Protein AF-A0A1G8FF40-F1 (afdb_monomer_lite)

Organism: NCBI:txid178355

Foldseek 3Di:
DDDDDDDDDDDDDDDDDPPPDPPPPPPLQFDDPVRQQVVQLVLLLLQQLAQHQHPLVNHDDDPPCPDPDSVVSNVVNHQQWDSGFFFWDDDPFWIKTWTATSPDDPVPDDPVRSLFQGHTWIWIATRSRPDIDTDPDRDGSNPTGGD

Secondary structure (DSSP, 8-state):
-----------------------------PPPHHHHHHHHHHHHHHTT-SSSPP-GGGPPPPTT---S-HHHHHHHHTT-B-SS--EEEE-SSEEEEEEEBTT--GGG--TTGGGS--SEEEEEEETTSS-EEE-SSPP-GGGSEE-

Radius of gyration: 27.95 Å; chains: 1; bounding box: 56×104×35 Å

Sequence (147 aa):
MKINLKFFTFKILILTLFLGLTSGFKTSDQLSKEQAIKLAEKFIVDNGYTSLPGDKSKLSYELFDSENNVDNILKGRHNSLNPKAFCISEDTDRWNVGFLSSSVDKTKLNSSQRKSNLKGRAVIVMKSGNEIRIAHKEPLFSYFEKL

pLDDT: mean 87.24, std 17.78, range [43.38, 98.81]

Structure (mmCIF, N/CA/C/O backbone):
data_AF-A0A1G8FF40-F1
#
_entry.id   AF-A0A1G8FF40-F1
#
loop_
_atom_site.group_PDB
_atom_site.id
_atom_site.type_symbol
_atom_site.label_atom_id
_atom_site.label_alt_id
_atom_site.label_comp_id
_atom_site.label_asym_id
_atom_site.label_entity_id
_atom_site.label_seq_id
_atom_site.pdbx_PDB_ins_code
_atom_site.Cartn_x
_atom_site.Cartn_y
_atom_site.Cartn_z
_atom_site.occupancy
_atom_site.B_iso_or_equiv
_atom_site.auth_seq_id
_atom_site.auth_comp_id
_atom_site.auth_asym_id
_atom_site.auth_atom_id
_atom_site.pdbx_PDB_model_num
ATOM 1 N N . MET A 1 1 ? -43.154 -85.125 -3.844 1.00 45.25 1 MET A N 1
ATOM 2 C CA . MET A 1 1 ? -41.764 -84.739 -3.517 1.00 45.25 1 MET A CA 1
ATOM 3 C C . MET A 1 1 ? -41.811 -83.392 -2.804 1.00 45.25 1 MET A C 1
ATOM 5 O O . MET A 1 1 ? -42.296 -82.437 -3.391 1.00 45.25 1 MET A O 1
ATOM 9 N N . LYS A 1 2 ? -41.471 -83.349 -1.508 1.00 44.50 2 LYS A N 1
ATOM 10 C CA . LYS A 1 2 ? -41.536 -82.146 -0.655 1.00 44.50 2 LYS A CA 1
ATOM 11 C C . LYS A 1 2 ? -40.208 -81.393 -0.739 1.00 44.50 2 LYS A C 1
ATOM 13 O O . LYS A 1 2 ? -39.183 -82.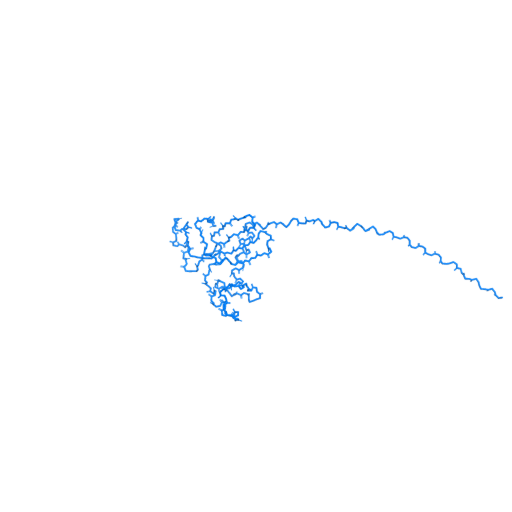001 -0.453 1.00 44.50 2 LYS A O 1
ATOM 18 N N . ILE A 1 3 ? -40.233 -80.091 -1.022 1.00 49.41 3 ILE A N 1
ATOM 19 C CA . ILE A 1 3 ? -39.124 -79.183 -0.697 1.00 49.41 3 ILE A CA 1
ATOM 20 C C . ILE A 1 3 ? -39.720 -77.958 0.002 1.00 49.41 3 ILE A C 1
ATOM 22 O O . ILE A 1 3 ? -40.418 -77.149 -0.599 1.00 49.41 3 ILE A O 1
ATOM 26 N N . ASN A 1 4 ? -39.473 -77.895 1.311 1.00 44.81 4 ASN A N 1
ATOM 27 C CA . ASN A 1 4 ? -39.660 -76.728 2.163 1.00 44.81 4 ASN A CA 1
ATOM 28 C C . ASN A 1 4 ? -38.496 -75.766 1.911 1.00 44.81 4 ASN A C 1
ATOM 30 O O . ASN A 1 4 ? -37.349 -76.190 2.058 1.00 44.81 4 ASN A O 1
ATOM 34 N N . LEU A 1 5 ? -38.760 -74.484 1.654 1.00 49.66 5 LEU A N 1
ATOM 35 C CA . LEU A 1 5 ? -37.740 -73.453 1.830 1.00 49.66 5 LEU A CA 1
ATOM 36 C C . LEU A 1 5 ? -38.270 -72.330 2.720 1.00 49.66 5 LEU A C 1
ATOM 38 O O . LEU A 1 5 ? -39.350 -71.782 2.516 1.00 49.66 5 LEU A O 1
ATOM 42 N N . LYS A 1 6 ? -37.509 -72.118 3.790 1.00 43.38 6 LYS A N 1
ATOM 43 C CA . LYS A 1 6 ? -37.836 -71.372 4.997 1.00 43.38 6 LYS A CA 1
ATOM 44 C C . LYS A 1 6 ? -37.725 -69.860 4.778 1.00 43.38 6 LYS A C 1
ATOM 46 O O . LYS A 1 6 ? -36.882 -69.395 4.022 1.00 43.38 6 LYS A O 1
ATOM 51 N N . PHE A 1 7 ? -38.565 -69.147 5.526 1.00 50.97 7 PHE A N 1
ATOM 52 C CA . PHE A 1 7 ? -38.489 -67.752 5.962 1.00 50.97 7 PHE A CA 1
ATOM 53 C C . PHE A 1 7 ? -37.152 -67.029 5.743 1.00 50.97 7 PHE A C 1
ATOM 55 O O . PHE A 1 7 ? -36.138 -67.408 6.323 1.00 50.97 7 PHE A O 1
ATOM 62 N N . PHE A 1 8 ? -37.211 -65.887 5.056 1.00 46.91 8 PHE A N 1
ATOM 63 C CA . PHE A 1 8 ? -36.246 -64.804 5.241 1.00 46.91 8 PHE A CA 1
ATOM 64 C C . PHE A 1 8 ? -36.983 -63.460 5.261 1.00 46.91 8 PHE A C 1
ATOM 66 O O . PHE A 1 8 ? -37.124 -62.767 4.259 1.00 46.91 8 PHE A O 1
ATOM 73 N N . THR A 1 9 ? -37.516 -63.106 6.428 1.00 52.91 9 THR A N 1
ATOM 74 C CA . THR A 1 9 ? -37.953 -61.742 6.735 1.00 52.91 9 THR A CA 1
ATOM 75 C C . THR A 1 9 ? -36.813 -61.035 7.452 1.00 52.91 9 THR A C 1
ATOM 77 O O . THR A 1 9 ? -36.578 -61.305 8.628 1.00 52.91 9 THR A O 1
ATOM 80 N N . PHE A 1 10 ? -36.122 -60.121 6.772 1.00 50.09 10 PHE A N 1
ATOM 81 C CA . PHE A 1 10 ? -35.178 -59.209 7.416 1.00 50.09 10 PHE A CA 1
ATOM 82 C C . PHE A 1 10 ? -35.644 -57.770 7.173 1.00 50.09 10 PHE A C 1
ATOM 84 O O . PHE A 1 10 ? -35.392 -57.172 6.130 1.00 50.09 10 PHE A O 1
ATOM 91 N N . LYS A 1 11 ? -36.413 -57.238 8.131 1.00 53.16 11 LYS A N 1
ATOM 92 C CA . LYS A 1 11 ? -36.755 -55.815 8.214 1.00 53.16 11 LYS A CA 1
ATOM 93 C C . LYS A 1 11 ? -35.554 -55.089 8.819 1.00 53.16 11 LYS A C 1
ATOM 95 O O . LYS A 1 11 ? -35.327 -55.212 10.018 1.00 53.16 11 LYS A O 1
ATOM 100 N N . ILE A 1 12 ? -34.806 -54.332 8.018 1.00 56.66 12 ILE A N 1
ATOM 101 C CA . ILE A 1 12 ? -33.824 -53.373 8.542 1.00 56.66 12 ILE A CA 1
ATOM 102 C C . ILE A 1 12 ? -34.515 -52.018 8.642 1.00 56.66 12 ILE A C 1
ATOM 104 O O . ILE A 1 12 ? -34.704 -51.312 7.657 1.00 56.66 12 ILE A O 1
ATOM 108 N N . LEU A 1 13 ? -34.927 -51.703 9.866 1.00 54.59 13 LEU A N 1
ATOM 109 C CA . LEU A 1 13 ? -35.312 -50.378 10.320 1.00 54.59 13 LEU A CA 1
ATOM 110 C C . LEU A 1 13 ? -34.068 -49.752 10.963 1.00 54.59 13 LEU A C 1
ATOM 112 O O . LEU A 1 13 ? -33.738 -50.125 12.085 1.00 54.59 13 LEU A O 1
ATOM 116 N N . ILE A 1 14 ? -33.390 -48.817 10.289 1.00 54.31 14 ILE A N 1
ATOM 117 C CA . ILE A 1 14 ? -32.505 -47.852 10.962 1.00 54.31 14 ILE A CA 1
ATOM 118 C C . ILE A 1 14 ? -32.765 -46.448 10.410 1.00 54.31 14 ILE A C 1
ATOM 120 O O . ILE A 1 14 ? -32.480 -46.114 9.265 1.00 54.31 14 ILE A O 1
ATOM 124 N N . LEU A 1 15 ? -33.343 -45.672 11.319 1.00 55.03 15 LEU A N 1
ATOM 125 C CA . LEU A 1 15 ? -33.483 -44.231 11.429 1.00 55.03 15 LEU A CA 1
ATOM 126 C C . LEU A 1 15 ? -32.162 -43.490 11.142 1.00 55.03 15 LEU A C 1
ATOM 128 O O . LEU A 1 15 ? -31.208 -43.633 11.904 1.00 55.03 15 LEU A O 1
ATOM 132 N N . THR A 1 16 ? -32.122 -42.630 10.122 1.00 56.38 16 THR A N 1
ATOM 133 C CA . THR A 1 16 ? -31.127 -41.549 10.044 1.00 56.38 16 THR A CA 1
ATOM 134 C C . THR A 1 16 ? -31.824 -40.200 9.960 1.00 56.38 16 THR A C 1
ATOM 136 O O . THR A 1 16 ? -32.390 -39.774 8.958 1.00 56.38 16 THR A O 1
ATOM 139 N N . LEU A 1 17 ? -31.790 -39.565 11.122 1.00 48.81 17 LEU A N 1
ATOM 140 C CA . LEU A 1 17 ? -32.143 -38.201 11.439 1.00 48.81 17 LEU A CA 1
ATOM 141 C C . LEU A 1 17 ? -31.414 -37.244 10.475 1.00 48.81 17 LEU A C 1
ATOM 143 O O . LEU A 1 17 ? -30.221 -36.989 10.631 1.00 48.81 17 LEU A O 1
ATOM 147 N N . PHE A 1 18 ? -32.116 -36.705 9.476 1.00 52.88 18 PHE A N 1
ATOM 148 C CA . PHE A 1 18 ? -31.636 -35.567 8.686 1.00 52.88 18 PHE A CA 1
ATOM 149 C C . PHE A 1 18 ? -31.737 -34.292 9.543 1.00 52.88 18 PHE A C 1
ATOM 151 O O . PHE A 1 18 ? -32.553 -33.406 9.304 1.00 52.88 18 PHE A O 1
ATOM 158 N N . LEU A 1 19 ? -30.889 -34.192 10.570 1.00 53.66 19 LEU A N 1
ATOM 159 C CA . LEU A 1 19 ? -30.483 -32.904 11.127 1.00 53.66 19 LEU A CA 1
ATOM 160 C C . LEU A 1 19 ? -29.493 -32.293 10.135 1.00 53.66 19 LEU A C 1
ATOM 162 O O . LEU A 1 19 ? -28.277 -32.320 10.318 1.00 53.66 19 LEU A O 1
ATOM 166 N N . GLY A 1 20 ? -30.045 -31.799 9.026 1.00 51.81 20 GLY A N 1
ATOM 167 C CA . GLY A 1 20 ? -29.343 -30.919 8.112 1.00 51.81 20 GLY A CA 1
ATOM 168 C C . GLY A 1 20 ? -29.000 -29.646 8.864 1.00 51.81 20 GLY A C 1
ATOM 169 O O . GLY A 1 20 ? -29.839 -28.763 9.008 1.00 51.81 20 GLY A O 1
ATOM 170 N N . LEU A 1 21 ? -27.778 -29.632 9.390 1.00 56.84 21 LEU A N 1
ATOM 171 C CA . LEU A 1 21 ? -26.993 -28.489 9.824 1.00 56.84 21 LEU A CA 1
ATOM 172 C C . LEU A 1 21 ? -27.498 -27.203 9.159 1.00 56.84 21 LEU A C 1
ATOM 174 O O . LEU A 1 21 ? -27.183 -26.927 8.002 1.00 56.84 21 LEU A O 1
ATOM 178 N N . THR A 1 22 ? -28.269 -26.398 9.890 1.00 56.69 22 THR A N 1
ATOM 179 C CA . THR A 1 22 ? -28.382 -24.982 9.560 1.00 56.69 22 THR A CA 1
ATOM 180 C C . THR A 1 22 ? -26.990 -24.423 9.784 1.00 56.69 22 THR A C 1
ATOM 182 O O . THR A 1 22 ? -26.601 -24.148 10.920 1.00 56.69 22 THR A O 1
ATOM 185 N N . SER A 1 23 ? -26.206 -24.373 8.708 1.00 49.69 23 SER A N 1
ATOM 186 C CA . SER A 1 23 ? -24.946 -23.657 8.629 1.00 49.69 23 SER A CA 1
ATOM 187 C C . SER A 1 23 ? -25.178 -22.297 9.262 1.00 49.69 23 SER A C 1
ATOM 189 O O . SER A 1 23 ? -25.846 -21.447 8.674 1.00 49.69 23 SER A O 1
ATOM 191 N N . GLY A 1 24 ? -24.704 -22.125 10.497 1.00 51.31 24 GLY A N 1
ATOM 192 C CA . GLY A 1 24 ? -24.701 -20.827 11.138 1.00 51.31 24 GLY A CA 1
ATOM 193 C C . GLY A 1 24 ? -24.043 -19.882 10.153 1.00 51.31 24 GLY A C 1
ATOM 194 O O . GLY A 1 24 ? -22.933 -20.160 9.689 1.00 51.31 24 GLY A O 1
ATOM 195 N N . PHE A 1 25 ? -24.761 -18.832 9.761 1.00 52.88 25 PHE A N 1
ATOM 196 C CA . PHE A 1 25 ? -24.181 -17.731 9.020 1.00 52.88 25 PHE A CA 1
ATOM 197 C C . PHE A 1 25 ? -22.980 -17.268 9.841 1.00 52.88 25 PHE A C 1
ATOM 199 O O . PHE A 1 25 ? -23.145 -16.594 10.855 1.00 52.88 25 PHE A O 1
ATOM 206 N N . LYS A 1 26 ? -21.772 -17.694 9.454 1.00 52.91 26 LYS A N 1
ATOM 207 C CA . LYS A 1 26 ? -20.551 -17.053 9.916 1.00 52.91 26 LYS A CA 1
ATOM 208 C C . LYS A 1 26 ? -20.690 -15.628 9.417 1.00 52.91 26 LYS A C 1
ATOM 210 O O . LYS A 1 26 ? -20.512 -15.373 8.228 1.00 52.91 26 LYS A O 1
ATOM 215 N N . THR A 1 27 ? -21.078 -14.719 10.304 1.00 55.41 27 THR A N 1
ATOM 216 C CA . THR A 1 27 ? -20.747 -13.312 10.141 1.00 55.41 27 THR A CA 1
ATOM 217 C C . THR A 1 27 ? -19.267 -13.302 9.809 1.00 55.41 27 THR A C 1
ATOM 219 O O . THR A 1 27 ? -18.462 -13.775 10.604 1.00 55.41 27 THR A O 1
ATOM 222 N N . SER A 1 28 ? -18.940 -12.933 8.572 1.00 63.47 28 SER A N 1
ATOM 223 C CA . SER A 1 28 ? -17.561 -12.784 8.129 1.00 63.47 28 SER A CA 1
ATOM 224 C C . SER A 1 28 ? -16.874 -11.894 9.151 1.00 63.47 28 SER A C 1
ATOM 226 O O . SER A 1 28 ? -17.199 -10.708 9.207 1.00 63.47 28 SER A O 1
ATOM 228 N N . ASP A 1 29 ? -15.987 -12.457 9.973 1.00 84.06 29 ASP A N 1
ATOM 229 C CA . ASP A 1 29 ? -15.194 -11.666 10.904 1.00 84.06 29 ASP A CA 1
ATOM 230 C C . ASP A 1 29 ? -14.470 -10.614 10.068 1.00 84.06 29 ASP A C 1
ATOM 232 O O . ASP A 1 29 ? -13.700 -10.937 9.159 1.00 84.06 29 ASP A O 1
ATOM 236 N N . GLN A 1 30 ? -14.828 -9.351 10.288 1.00 93.38 30 GLN A N 1
ATOM 237 C CA . GLN A 1 30 ? -14.225 -8.253 9.557 1.00 93.38 30 GLN A CA 1
ATOM 238 C C . GLN A 1 30 ? -12.736 -8.202 9.897 1.00 93.38 30 GLN A C 1
ATOM 240 O O . GLN A 1 30 ? -12.342 -8.370 11.051 1.00 93.38 30 GLN A O 1
ATOM 245 N N . LEU A 1 31 ? -11.910 -7.950 8.887 1.00 96.19 31 LEU A N 1
ATOM 246 C CA . LEU A 1 31 ? -10.480 -7.773 9.048 1.00 96.19 31 LEU A CA 1
ATOM 247 C C . LEU A 1 31 ? -10.200 -6.648 10.040 1.00 96.19 31 LEU A C 1
ATOM 249 O O . LEU A 1 31 ? -10.662 -5.515 9.858 1.00 96.19 31 LEU A O 1
ATOM 253 N N . SER A 1 32 ? -9.371 -6.953 11.035 1.00 96.88 32 SER A N 1
ATOM 254 C CA . SER A 1 32 ? -8.790 -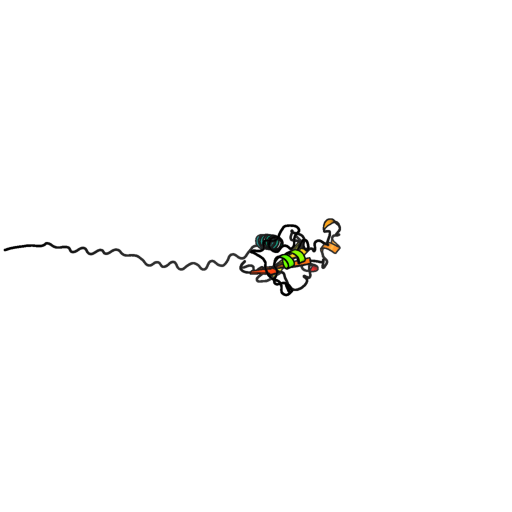5.941 11.907 1.00 96.88 32 SER A CA 1
ATOM 255 C C . SER A 1 32 ? -7.886 -5.001 11.108 1.00 96.88 32 SER A C 1
ATOM 257 O O . SER A 1 32 ? -7.379 -5.337 10.029 1.00 96.88 32 SER A O 1
ATOM 259 N N . LYS A 1 33 ? -7.619 -3.831 11.683 1.00 97.81 33 LYS A N 1
ATOM 260 C CA . LYS A 1 33 ? -6.656 -2.856 11.168 1.00 97.81 33 LYS A CA 1
ATOM 261 C C . LYS A 1 33 ? -5.295 -3.496 10.858 1.00 97.81 33 LYS A C 1
ATOM 263 O O . LYS A 1 33 ? -4.738 -3.302 9.781 1.00 97.81 33 LYS A O 1
ATOM 268 N N . GLU A 1 34 ? -4.763 -4.301 11.773 1.00 98.25 34 GLU A N 1
ATOM 269 C CA . GLU A 1 34 ? -3.457 -4.959 11.640 1.00 98.25 34 GLU A CA 1
ATOM 270 C C . GLU A 1 34 ? -3.465 -6.013 10.531 1.00 98.25 34 GLU A C 1
ATOM 272 O O . GLU A 1 34 ? -2.482 -6.150 9.797 1.00 98.25 34 GLU A O 1
ATOM 277 N N . GLN A 1 35 ? -4.566 -6.759 10.395 1.00 98.12 35 GLN A N 1
ATOM 278 C CA . GLN A 1 35 ? -4.735 -7.720 9.307 1.00 98.12 35 GLN A CA 1
ATOM 279 C C . GLN A 1 35 ? -4.778 -7.002 7.955 1.00 98.12 35 GLN A C 1
ATOM 281 O O . GLN A 1 35 ? -4.091 -7.425 7.026 1.00 98.12 35 GLN A O 1
ATOM 286 N N . ALA A 1 36 ? -5.500 -5.883 7.861 1.00 98.38 36 ALA A N 1
ATOM 287 C CA . ALA A 1 36 ? -5.562 -5.070 6.652 1.00 98.38 36 ALA A CA 1
ATOM 288 C C . ALA A 1 36 ? -4.194 -4.480 6.272 1.00 98.38 36 ALA A C 1
ATOM 290 O O . ALA A 1 36 ? -3.802 -4.557 5.108 1.00 98.38 36 ALA A O 1
ATOM 291 N N . ILE A 1 37 ? -3.426 -3.971 7.245 1.00 98.81 37 ILE A N 1
ATOM 292 C CA . ILE A 1 37 ? -2.056 -3.481 7.017 1.00 98.81 37 ILE A CA 1
ATOM 293 C C . ILE A 1 37 ? -1.173 -4.603 6.465 1.00 98.81 37 ILE A C 1
ATOM 295 O O . ILE A 1 37 ? -0.524 -4.418 5.439 1.00 98.81 37 ILE A O 1
ATOM 299 N N . LYS A 1 38 ? -1.175 -5.784 7.095 1.00 98.56 38 LYS A N 1
ATOM 300 C CA . LYS A 1 38 ? -0.363 -6.925 6.639 1.00 98.56 38 LYS A CA 1
ATOM 301 C C . LYS A 1 38 ? -0.755 -7.396 5.238 1.00 98.56 38 LYS A C 1
ATOM 303 O O . LYS A 1 38 ? 0.125 -7.697 4.433 1.00 98.56 38 LYS A O 1
ATOM 308 N N . LEU A 1 39 ? -2.053 -7.447 4.939 1.00 98.31 39 LEU A N 1
ATOM 309 C CA . LEU A 1 39 ? -2.549 -7.801 3.608 1.00 98.31 39 LEU A CA 1
ATOM 310 C C . LEU A 1 39 ? -2.125 -6.771 2.560 1.00 98.31 39 LEU A C 1
ATOM 312 O O . LEU A 1 39 ? -1.664 -7.158 1.490 1.00 98.31 39 LEU A O 1
ATOM 316 N N . ALA A 1 40 ? -2.204 -5.480 2.878 1.00 98.69 40 ALA A N 1
ATOM 317 C CA . ALA A 1 40 ? -1.761 -4.414 1.990 1.00 98.69 40 ALA A CA 1
ATOM 318 C C . ALA A 1 40 ? -0.241 -4.435 1.753 1.00 98.69 40 ALA A C 1
ATOM 320 O O . ALA A 1 40 ? 0.199 -4.300 0.614 1.00 98.69 40 ALA A O 1
ATOM 321 N N . GLU A 1 41 ? 0.566 -4.650 2.798 1.00 98.81 41 GLU A N 1
ATOM 322 C CA . GLU A 1 41 ? 2.024 -4.799 2.671 1.00 98.81 41 GLU A CA 1
ATOM 323 C C . GLU A 1 41 ? 2.385 -5.990 1.780 1.00 98.81 41 GLU A C 1
ATOM 325 O O . GLU A 1 41 ? 3.229 -5.879 0.892 1.00 98.81 41 GLU A O 1
ATOM 330 N N . LYS A 1 42 ? 1.705 -7.126 1.968 1.00 98.44 42 LYS A N 1
ATOM 331 C CA . LYS A 1 42 ? 1.883 -8.286 1.097 1.00 98.44 42 LYS A CA 1
ATOM 332 C C . LYS A 1 42 ? 1.468 -7.977 -0.340 1.00 98.44 42 LYS A C 1
ATOM 334 O O . LYS A 1 42 ? 2.197 -8.324 -1.263 1.00 98.44 42 LYS A O 1
ATOM 339 N N . PHE A 1 43 ? 0.332 -7.310 -0.530 1.00 98.44 43 PHE A N 1
ATOM 340 C CA . PHE A 1 43 ? -0.176 -6.945 -1.848 1.00 98.44 43 PHE A CA 1
ATOM 341 C C . PHE A 1 43 ? 0.827 -6.103 -2.633 1.00 98.44 43 PHE A C 1
ATOM 343 O O . PHE A 1 43 ? 1.075 -6.415 -3.794 1.00 98.44 43 PHE A O 1
ATOM 350 N N . ILE A 1 44 ? 1.443 -5.080 -2.027 1.00 98.44 44 ILE A N 1
ATOM 351 C CA . ILE A 1 44 ? 2.398 -4.231 -2.756 1.00 98.44 44 ILE A CA 1
ATOM 352 C C . ILE A 1 44 ? 3.687 -4.969 -3.142 1.00 98.44 44 ILE A C 1
ATOM 354 O O . ILE A 1 44 ? 4.260 -4.676 -4.192 1.00 98.44 44 ILE A O 1
ATOM 358 N N . VAL A 1 45 ? 4.128 -5.934 -2.326 1.00 98.31 45 VAL A N 1
ATOM 359 C CA . VAL A 1 45 ? 5.270 -6.804 -2.642 1.00 98.31 45 VAL A CA 1
ATOM 360 C C . VAL A 1 45 ? 4.897 -7.741 -3.784 1.00 98.31 45 VAL A C 1
ATOM 362 O O . VAL A 1 45 ? 5.563 -7.734 -4.815 1.00 98.31 45 VAL A O 1
ATOM 365 N N . ASP A 1 46 ? 3.792 -8.475 -3.638 1.00 98.06 46 ASP A N 1
ATOM 366 C CA . ASP A 1 46 ? 3.312 -9.433 -4.637 1.00 98.06 46 ASP A CA 1
ATOM 367 C C . ASP A 1 46 ? 3.016 -8.738 -5.985 1.00 98.06 46 ASP A C 1
ATOM 369 O O . ASP 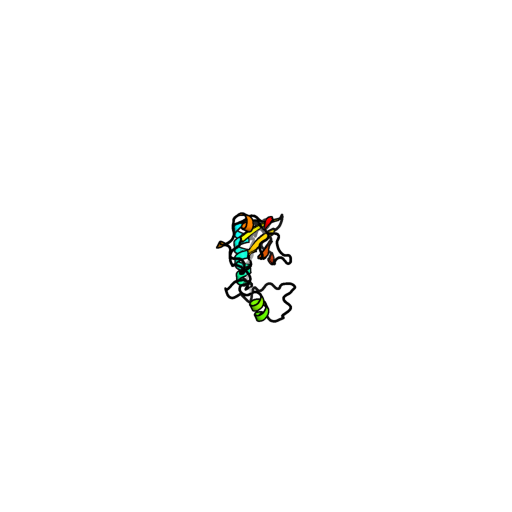A 1 46 ? 3.220 -9.331 -7.037 1.00 98.06 46 ASP A O 1
ATOM 373 N N . ASN A 1 47 ? 2.617 -7.462 -5.987 1.00 97.81 47 ASN A N 1
ATOM 374 C CA . ASN A 1 47 ? 2.354 -6.680 -7.204 1.00 97.81 47 ASN A CA 1
ATOM 375 C C . ASN A 1 47 ? 3.576 -5.933 -7.766 1.00 97.81 47 ASN A C 1
ATOM 377 O O . ASN A 1 47 ? 3.435 -5.166 -8.721 1.00 97.81 47 ASN A O 1
ATOM 381 N N . GLY A 1 48 ? 4.765 -6.146 -7.193 1.00 97.44 48 GLY A N 1
ATOM 382 C CA . GLY A 1 48 ? 6.029 -5.649 -7.736 1.00 97.44 48 GLY A CA 1
ATOM 383 C C . GLY A 1 48 ? 6.301 -4.161 -7.518 1.00 97.44 48 GLY A C 1
ATOM 384 O O . GLY A 1 48 ? 7.157 -3.610 -8.198 1.00 97.44 48 GLY A O 1
ATOM 385 N N . TYR A 1 49 ? 5.621 -3.488 -6.583 1.00 98.06 49 TYR A N 1
ATOM 386 C CA . TYR A 1 49 ? 5.880 -2.062 -6.324 1.00 98.06 49 TYR A CA 1
ATOM 387 C C . TYR A 1 49 ? 7.164 -1.803 -5.529 1.00 98.06 49 TYR A C 1
ATOM 389 O O . TYR A 1 49 ? 7.622 -0.665 -5.434 1.00 98.06 49 TYR A O 1
ATOM 397 N N . THR A 1 50 ? 7.725 -2.839 -4.912 1.00 98.06 50 THR A N 1
ATOM 398 C CA . THR A 1 50 ? 8.908 -2.735 -4.046 1.00 98.06 50 THR A CA 1
ATOM 399 C C . THR A 1 50 ? 10.178 -3.130 -4.803 1.00 98.06 50 THR A C 1
ATOM 401 O O . THR A 1 50 ? 10.127 -3.421 -5.996 1.00 98.06 50 THR A O 1
ATOM 404 N N . SER A 1 51 ? 11.329 -3.134 -4.128 1.00 97.12 51 SER A N 1
ATOM 405 C CA . SER A 1 51 ? 12.577 -3.684 -4.676 1.00 97.12 51 SER A CA 1
ATOM 406 C C . SER A 1 51 ? 12.617 -5.219 -4.700 1.00 97.12 51 SER A C 1
ATOM 408 O O . SER A 1 51 ? 13.547 -5.800 -5.255 1.00 97.12 51 SER A O 1
ATOM 410 N N . LEU A 1 52 ? 11.641 -5.886 -4.076 1.00 96.38 52 LEU A N 1
ATOM 411 C CA . LEU A 1 52 ? 11.488 -7.337 -4.141 1.00 96.38 52 LEU A CA 1
ATOM 412 C C . LEU A 1 52 ? 10.792 -7.741 -5.451 1.00 96.38 52 LEU A C 1
ATOM 414 O O . LEU A 1 52 ? 9.943 -6.991 -5.942 1.00 96.38 52 LEU A O 1
ATOM 418 N N . PRO A 1 53 ? 11.105 -8.926 -6.007 1.00 94.88 53 PRO A N 1
ATOM 419 C CA . PRO A 1 53 ? 10.446 -9.411 -7.213 1.00 94.88 53 PRO A CA 1
ATOM 420 C C . PRO A 1 53 ? 8.945 -9.620 -6.972 1.00 94.88 53 PRO A C 1
ATOM 422 O O . PRO A 1 53 ? 8.550 -10.230 -5.978 1.00 94.88 53 PRO A O 1
ATOM 425 N N . GLY A 1 54 ? 8.121 -9.130 -7.901 1.00 95.94 54 GLY A N 1
ATOM 426 C CA . GLY A 1 54 ? 6.675 -9.347 -7.882 1.00 95.94 54 GLY A CA 1
ATOM 427 C C . GLY A 1 54 ? 6.286 -10.782 -8.249 1.00 95.94 54 GLY A C 1
ATOM 428 O O . GLY A 1 54 ? 6.984 -11.472 -8.995 1.00 95.94 54 GLY A O 1
ATOM 429 N N . ASP A 1 55 ? 5.135 -11.217 -7.750 1.00 96.81 55 ASP A N 1
ATOM 430 C CA . ASP A 1 55 ? 4.526 -12.505 -8.054 1.00 96.81 55 ASP A CA 1
ATOM 431 C C . ASP A 1 55 ? 3.587 -12.365 -9.259 1.00 96.81 55 ASP A C 1
ATOM 433 O O . ASP A 1 55 ? 2.449 -11.905 -9.146 1.00 96.81 55 ASP A O 1
ATOM 437 N N . LYS A 1 56 ? 4.061 -12.813 -10.427 1.00 95.19 56 LYS A N 1
ATOM 438 C CA . LYS A 1 56 ? 3.307 -12.772 -11.691 1.00 95.19 56 LYS A CA 1
ATOM 439 C C . LYS A 1 56 ? 1.930 -13.440 -11.591 1.00 95.19 56 LYS A C 1
ATOM 441 O O . LYS A 1 56 ? 1.017 -13.031 -12.300 1.00 95.19 56 LYS A O 1
ATOM 446 N N . SER A 1 57 ? 1.767 -14.447 -10.727 1.00 95.38 57 SER A N 1
ATOM 447 C CA . SER A 1 57 ? 0.499 -15.177 -10.570 1.00 95.38 57 SER A CA 1
ATOM 448 C C . SER A 1 57 ? -0.556 -14.414 -9.764 1.00 95.38 57 SER A C 1
ATOM 450 O O . SER A 1 57 ? -1.732 -14.766 -9.809 1.00 95.38 57 SER A O 1
ATOM 452 N N . LYS A 1 58 ? -0.147 -13.365 -9.039 1.00 93.94 58 LYS A N 1
ATOM 453 C CA . LYS A 1 58 ? -1.013 -12.543 -8.182 1.00 93.94 58 LYS A CA 1
ATOM 454 C C . LYS A 1 58 ? -1.136 -11.099 -8.659 1.00 93.94 58 LYS A C 1
ATOM 456 O O . LYS A 1 58 ? -1.607 -10.244 -7.907 1.00 93.94 58 LYS A O 1
ATOM 461 N N . LEU A 1 59 ? -0.696 -10.821 -9.885 1.00 93.88 59 LEU A N 1
ATOM 462 C CA . LEU A 1 59 ? -0.719 -9.479 -10.438 1.00 93.88 59 LEU A CA 1
ATOM 463 C C . LEU A 1 59 ? -2.163 -8.969 -10.544 1.00 93.88 59 LEU A C 1
ATOM 465 O O . LEU A 1 59 ? -3.003 -9.543 -11.234 1.00 93.88 59 LEU A O 1
ATOM 469 N N . SER A 1 60 ? -2.432 -7.862 -9.865 1.00 94.69 60 SER A N 1
ATOM 470 C CA . SER A 1 60 ? -3.633 -7.057 -10.022 1.00 94.69 60 SER A CA 1
ATOM 471 C C . SER A 1 60 ? -3.368 -5.996 -11.087 1.00 94.69 60 SER A C 1
ATOM 473 O O . SER A 1 60 ? -2.421 -5.212 -10.962 1.00 94.69 60 SER A O 1
ATOM 475 N N . TYR A 1 61 ? -4.184 -5.994 -12.140 1.00 92.50 61 TYR A N 1
ATOM 476 C CA . TYR A 1 61 ? -4.074 -5.037 -13.238 1.00 92.50 61 TYR A CA 1
ATOM 477 C C . TYR A 1 61 ? -4.693 -3.684 -12.858 1.00 92.50 61 TYR A C 1
ATOM 479 O O . TYR A 1 61 ? -5.791 -3.618 -12.302 1.00 92.50 61 TYR A O 1
ATOM 487 N N . GLU A 1 62 ? -3.985 -2.602 -13.168 1.00 89.06 62 GLU A N 1
ATOM 488 C CA . GLU A 1 62 ? -4.444 -1.219 -13.062 1.00 89.06 62 GLU A CA 1
ATOM 489 C C . GLU A 1 62 ? -5.016 -0.720 -14.394 1.00 89.06 62 GLU A C 1
ATOM 491 O O . GLU A 1 62 ? -4.664 -1.205 -15.464 1.00 89.06 62 GLU A O 1
ATOM 496 N N . LEU A 1 63 ? -5.848 0.327 -14.345 1.00 85.50 63 LEU A N 1
ATOM 497 C CA . LEU A 1 63 ? -6.447 0.942 -15.539 1.00 85.50 63 LEU A CA 1
ATOM 498 C C . LEU A 1 63 ? -5.410 1.394 -16.589 1.00 85.50 63 LEU A C 1
ATOM 500 O O . LEU A 1 63 ? -5.720 1.439 -17.775 1.00 85.50 63 LEU A O 1
ATOM 504 N N . PHE A 1 64 ? -4.201 1.747 -16.148 1.00 80.31 64 PHE A N 1
ATOM 505 C CA . PHE A 1 64 ? -3.116 2.229 -17.006 1.00 80.31 64 PHE A CA 1
ATOM 506 C C . PHE A 1 64 ? -2.049 1.174 -17.298 1.00 80.31 64 PHE A C 1
ATOM 508 O O . PHE A 1 64 ? -1.015 1.512 -17.874 1.00 80.31 64 PHE A O 1
ATOM 515 N N . ASP A 1 65 ? -2.294 -0.090 -16.952 1.00 84.56 65 ASP A N 1
ATOM 516 C CA . ASP A 1 65 ? -1.492 -1.197 -17.460 1.00 84.56 65 ASP A CA 1
ATOM 517 C C . ASP A 1 65 ? -1.852 -1.406 -18.936 1.00 84.56 65 ASP A C 1
ATOM 519 O O . ASP A 1 65 ? -2.643 -2.268 -19.309 1.00 84.56 65 ASP A O 1
ATOM 523 N N . SER A 1 66 ? -1.311 -0.545 -19.794 1.00 70.00 66 SER A N 1
ATOM 524 C CA . SER A 1 66 ? -1.538 -0.568 -21.241 1.00 70.00 66 SER A CA 1
ATOM 525 C C . SER A 1 66 ? -0.813 -1.720 -21.938 1.00 70.00 66 SER A C 1
ATOM 527 O O . SER A 1 66 ? -1.019 -1.962 -23.128 1.00 70.00 66 SER A O 1
ATOM 529 N N . GLU A 1 67 ? 0.053 -2.426 -21.213 1.00 71.19 67 GLU A N 1
ATOM 530 C CA . GLU A 1 67 ? 0.921 -3.451 -21.758 1.00 71.19 67 GLU A CA 1
ATOM 531 C C . GLU A 1 67 ? 0.361 -4.848 -21.479 1.00 71.19 67 GLU A C 1
ATOM 533 O O . GLU A 1 67 ? 0.280 -5.280 -20.335 1.00 71.19 67 GLU A O 1
ATOM 538 N N . ASN A 1 68 ? 0.083 -5.622 -22.533 1.00 76.19 68 ASN A N 1
ATOM 539 C CA . ASN A 1 68 ? -0.282 -7.045 -22.419 1.00 76.19 68 ASN A CA 1
ATOM 540 C C . ASN A 1 68 ? 0.885 -7.933 -21.923 1.00 76.19 68 ASN A C 1
ATOM 542 O O . ASN A 1 68 ? 0.793 -9.160 -21.956 1.00 76.19 68 ASN A O 1
ATOM 546 N N . ASN A 1 69 ? 2.006 -7.332 -21.511 1.00 89.94 69 ASN A N 1
ATOM 547 C CA . ASN A 1 69 ? 3.188 -8.020 -21.023 1.00 89.94 69 ASN A CA 1
ATOM 548 C C . ASN A 1 69 ? 3.381 -7.750 -19.525 1.00 89.94 69 ASN A C 1
ATOM 550 O O . ASN A 1 69 ? 3.780 -6.659 -19.114 1.00 89.94 69 ASN A O 1
ATOM 554 N N . VAL A 1 70 ? 3.159 -8.796 -18.727 1.00 93.19 70 VAL A N 1
ATOM 555 C CA . VAL A 1 70 ? 3.355 -8.811 -17.269 1.00 93.19 70 VAL A CA 1
ATOM 556 C C . VAL A 1 70 ? 4.734 -8.288 -16.857 1.00 93.19 70 VAL A C 1
ATOM 558 O O . VAL A 1 70 ? 4.839 -7.572 -15.863 1.00 93.19 70 VAL A O 1
ATOM 561 N N . ASP A 1 71 ? 5.789 -8.596 -17.613 1.00 93.44 71 ASP A N 1
ATOM 562 C CA . ASP A 1 71 ? 7.148 -8.165 -17.272 1.00 93.44 71 ASP A CA 1
ATOM 563 C C . ASP A 1 71 ? 7.316 -6.652 -17.381 1.00 93.44 71 ASP A C 1
ATOM 565 O O . ASP A 1 71 ? 8.007 -6.045 -16.561 1.00 93.44 71 ASP A O 1
ATOM 569 N N . ASN A 1 72 ? 6.645 -6.023 -18.344 1.00 93.31 72 ASN A N 1
ATOM 570 C CA . ASN A 1 72 ? 6.704 -4.578 -18.502 1.00 93.31 72 ASN A CA 1
ATOM 571 C C . ASN A 1 72 ? 5.874 -3.857 -17.435 1.00 93.31 72 ASN A C 1
ATOM 573 O O . ASN A 1 72 ? 6.340 -2.856 -16.889 1.00 93.31 72 ASN A O 1
ATOM 577 N N . ILE A 1 73 ? 4.717 -4.411 -17.049 1.00 94.81 73 ILE A N 1
ATOM 578 C CA . ILE A 1 73 ? 3.938 -3.912 -15.903 1.00 94.81 73 ILE A CA 1
ATOM 579 C C . ILE A 1 73 ? 4.793 -3.952 -14.631 1.00 94.81 73 ILE A C 1
ATOM 581 O O . ILE A 1 73 ? 4.951 -2.941 -13.945 1.00 94.81 73 ILE A O 1
ATOM 585 N N . LEU A 1 74 ? 5.399 -5.106 -14.330 1.00 95.00 74 LEU A N 1
ATOM 586 C CA . LEU A 1 74 ? 6.253 -5.263 -13.152 1.00 95.00 74 LEU A CA 1
ATOM 587 C C . LEU A 1 74 ? 7.465 -4.327 -13.197 1.00 95.00 74 LEU A C 1
ATOM 589 O O . LEU A 1 74 ? 7.809 -3.724 -12.183 1.00 95.00 74 LEU A O 1
ATOM 593 N N . LYS A 1 75 ? 8.079 -4.144 -14.370 1.00 94.12 75 LYS A N 1
ATOM 594 C CA . LYS A 1 75 ? 9.175 -3.189 -14.563 1.00 94.12 75 LYS A CA 1
ATOM 595 C C . LYS A 1 75 ? 8.741 -1.747 -14.292 1.00 94.12 75 LYS A C 1
ATOM 597 O O . LYS A 1 75 ? 9.495 -1.012 -13.661 1.00 94.12 75 LYS A O 1
ATOM 602 N N . GLY A 1 76 ? 7.547 -1.349 -14.733 1.00 93.00 76 GLY A N 1
ATOM 603 C CA . GLY A 1 76 ? 6.993 -0.015 -14.480 1.00 93.00 76 GLY A CA 1
ATOM 604 C C . GLY A 1 76 ? 6.677 0.239 -13.003 1.00 93.00 76 GLY A C 1
ATOM 605 O O . GLY A 1 76 ? 6.794 1.367 -12.528 1.00 93.00 76 GLY A O 1
ATOM 606 N N . ARG A 1 77 ? 6.322 -0.812 -12.257 1.00 95.12 77 ARG A N 1
ATOM 607 C CA . ARG A 1 77 ? 6.027 -0.736 -10.817 1.00 95.12 77 ARG A CA 1
ATOM 608 C C . ARG A 1 77 ? 7.271 -0.845 -9.937 1.00 95.12 77 ARG A C 1
ATOM 610 O O . ARG A 1 77 ? 7.244 -0.343 -8.811 1.00 95.12 77 ARG A O 1
ATOM 617 N N . HIS A 1 78 ? 8.338 -1.468 -10.429 1.00 97.12 78 HIS A N 1
ATOM 618 C CA . HIS A 1 78 ? 9.505 -1.837 -9.636 1.00 97.12 78 HIS A CA 1
ATOM 619 C C . HIS A 1 78 ? 10.078 -0.670 -8.824 1.00 97.12 78 HIS A C 1
ATOM 621 O O . HIS A 1 78 ? 10.425 0.384 -9.360 1.00 97.12 78 HIS A O 1
ATOM 627 N N . ASN A 1 79 ? 10.219 -0.895 -7.514 1.00 98.00 79 ASN A N 1
ATOM 628 C CA . ASN A 1 79 ? 10.765 0.061 -6.554 1.00 98.00 79 ASN A CA 1
ATOM 629 C C . ASN A 1 79 ? 10.108 1.458 -6.616 1.00 98.00 79 ASN A C 1
ATOM 631 O O . ASN A 1 79 ? 10.781 2.474 -6.448 1.00 98.00 79 ASN A O 1
ATOM 635 N N . SER A 1 80 ? 8.800 1.529 -6.863 1.00 97.94 80 SER A N 1
ATOM 636 C CA . SER A 1 80 ? 8.028 2.779 -6.847 1.00 97.94 80 SER A CA 1
ATOM 637 C C . SER A 1 80 ? 7.441 3.105 -5.471 1.00 97.94 80 SER A C 1
ATOM 639 O O . SER A 1 80 ? 7.208 4.276 -5.172 1.00 97.94 80 SER A O 1
ATOM 641 N N . LEU A 1 81 ? 7.246 2.108 -4.599 1.00 98.44 81 LEU A N 1
ATOM 642 C CA . LEU A 1 81 ? 6.691 2.271 -3.252 1.00 98.44 81 LEU A CA 1
ATOM 643 C C . LEU A 1 81 ? 7.585 1.641 -2.181 1.00 98.44 81 LEU A C 1
ATOM 645 O O . LEU A 1 81 ? 8.234 0.615 -2.383 1.00 98.44 81 LEU A O 1
ATOM 649 N N . ASN A 1 82 ? 7.558 2.235 -0.989 1.00 98.25 82 ASN A N 1
ATOM 650 C CA . ASN A 1 82 ? 8.145 1.630 0.200 1.00 98.25 82 ASN A CA 1
ATOM 651 C C . ASN A 1 82 ? 7.351 0.379 0.624 1.00 98.25 82 ASN A C 1
ATOM 653 O O . ASN A 1 82 ? 6.123 0.429 0.625 1.00 98.25 82 ASN A O 1
ATOM 657 N N . PRO A 1 83 ? 8.014 -0.695 1.096 1.00 97.81 83 PRO A N 1
ATOM 658 C CA . PRO A 1 83 ? 7.358 -1.961 1.446 1.00 97.81 83 PRO A CA 1
ATOM 659 C C . PRO A 1 83 ? 6.498 -1.899 2.716 1.00 97.81 83 PRO A C 1
ATOM 661 O O . PRO A 1 83 ? 5.730 -2.817 2.989 1.00 97.81 83 PRO A O 1
ATOM 664 N N . LYS A 1 84 ? 6.651 -0.845 3.524 1.00 98.25 84 LYS A N 1
ATOM 665 C CA . LYS A 1 84 ? 5.957 -0.683 4.804 1.00 98.25 84 LYS A CA 1
ATOM 666 C C . LYS A 1 84 ? 4.920 0.418 4.748 1.00 98.25 84 LYS A C 1
ATOM 668 O O . LYS A 1 84 ? 5.224 1.536 4.297 1.00 98.25 84 LYS A O 1
ATOM 673 N N . ALA A 1 85 ? 3.735 0.092 5.262 1.00 98.56 85 ALA A N 1
ATOM 674 C CA . ALA A 1 85 ? 2.636 1.032 5.382 1.00 98.56 85 ALA A CA 1
ATOM 675 C C . ALA A 1 85 ? 3.089 2.265 6.179 1.00 98.56 85 ALA A C 1
ATOM 677 O O . ALA A 1 85 ? 3.923 2.193 7.081 1.00 98.56 85 ALA A O 1
ATOM 678 N N . PHE A 1 86 ? 2.599 3.431 5.780 1.00 98.38 86 PHE A N 1
ATOM 679 C CA . PHE A 1 86 ? 2.932 4.712 6.399 1.00 98.38 86 PHE A CA 1
ATOM 680 C C . PHE A 1 86 ? 1.755 5.304 7.168 1.00 98.38 86 PHE A C 1
ATOM 682 O O . PHE A 1 86 ? 1.941 5.981 8.175 1.00 98.38 86 PHE A O 1
ATOM 689 N N . CYS A 1 87 ? 0.547 5.096 6.662 1.00 98.44 87 CYS A N 1
ATOM 690 C CA . CYS A 1 87 ? -0.658 5.648 7.251 1.00 98.44 87 CYS A CA 1
ATOM 691 C C . CYS A 1 87 ? -1.868 4.805 6.863 1.00 98.44 87 CYS A C 1
ATOM 693 O O . CYS A 1 87 ? -1.779 3.970 5.961 1.00 98.44 87 CYS A O 1
ATOM 695 N N . ILE A 1 88 ? -2.988 5.023 7.535 1.00 98.69 88 ILE A N 1
ATOM 696 C CA . ILE A 1 88 ? -4.227 4.292 7.295 1.00 98.69 88 ILE A CA 1
ATOM 697 C C . ILE A 1 88 ? -5.438 5.196 7.523 1.00 98.69 88 ILE A C 1
ATOM 699 O O . ILE A 1 88 ? -5.400 6.097 8.358 1.00 98.69 88 ILE A O 1
ATOM 703 N N . SER A 1 89 ? -6.511 4.970 6.776 1.00 98.44 89 SER A N 1
ATOM 704 C CA . SER A 1 89 ? -7.834 5.489 7.109 1.00 98.44 89 SER A CA 1
ATOM 705 C C . SER A 1 89 ? -8.865 4.369 7.076 1.00 98.44 89 SER A C 1
ATOM 707 O O . SER A 1 89 ? -8.682 3.348 6.405 1.00 98.44 89 SER A O 1
ATOM 709 N N . GLU A 1 90 ? -9.943 4.568 7.820 1.00 98.06 90 GLU A N 1
ATOM 710 C CA . GLU A 1 90 ? -11.051 3.634 7.930 1.00 98.06 90 GLU A CA 1
ATOM 711 C C . GLU A 1 90 ? -12.305 4.254 7.322 1.00 98.06 90 GLU A C 1
ATOM 713 O O . GLU A 1 90 ? -12.667 5.379 7.660 1.00 98.06 90 GLU A O 1
ATOM 718 N N . ASP A 1 91 ? -12.965 3.496 6.453 1.00 96.62 91 ASP A N 1
ATOM 719 C CA . ASP A 1 91 ? -14.323 3.764 5.992 1.00 96.62 91 ASP A CA 1
ATOM 720 C C . ASP A 1 91 ? -15.265 2.665 6.537 1.00 96.62 91 ASP A C 1
ATOM 722 O O . ASP A 1 91 ? -14.844 1.695 7.183 1.00 96.62 91 ASP A O 1
ATOM 726 N N . THR A 1 92 ? -16.568 2.790 6.271 1.00 96.00 92 THR A N 1
ATOM 727 C CA . THR A 1 92 ? -17.592 1.849 6.759 1.00 96.00 92 THR A CA 1
ATOM 728 C C . THR A 1 92 ? -17.276 0.392 6.404 1.00 96.00 92 THR A C 1
ATOM 730 O O . THR A 1 92 ? -17.398 -0.486 7.256 1.00 96.00 92 THR A O 1
ATOM 733 N N . ASP A 1 93 ? -16.819 0.133 5.181 1.00 97.06 93 ASP A N 1
ATOM 734 C CA . ASP A 1 93 ? -16.657 -1.203 4.599 1.00 97.06 93 ASP A CA 1
ATOM 735 C C . ASP A 1 93 ? -15.213 -1.549 4.208 1.00 97.06 93 ASP A C 1
ATOM 737 O O . ASP A 1 93 ? -14.946 -2.670 3.766 1.00 97.06 93 ASP A O 1
ATOM 741 N N . ARG A 1 94 ? -14.261 -0.627 4.388 1.00 97.88 94 ARG A N 1
ATOM 742 C CA . ARG A 1 94 ? -12.885 -0.795 3.904 1.00 97.88 94 ARG A CA 1
ATOM 743 C C . ARG A 1 94 ? -11.845 -0.057 4.737 1.00 97.88 94 ARG A C 1
ATOM 745 O O . ARG A 1 94 ? -12.135 0.901 5.450 1.00 97.88 94 ARG A O 1
ATOM 752 N N . TRP A 1 95 ? -10.608 -0.489 4.558 1.00 98.50 95 TRP A N 1
ATOM 753 C CA . TRP A 1 95 ? -9.393 0.172 5.003 1.00 98.50 95 TRP A CA 1
ATOM 754 C C . TRP A 1 95 ? -8.671 0.771 3.796 1.00 98.50 95 TRP A C 1
ATOM 756 O O . TRP A 1 95 ? -8.546 0.114 2.762 1.00 98.50 95 TRP A O 1
ATOM 766 N N . ASN A 1 96 ? -8.147 1.987 3.933 1.00 98.56 96 ASN A N 1
ATOM 767 C CA . ASN A 1 96 ? -7.251 2.589 2.948 1.00 98.56 96 ASN A CA 1
ATOM 768 C C . ASN A 1 96 ? -5.846 2.660 3.552 1.00 98.56 96 ASN A C 1
ATOM 770 O O . ASN A 1 96 ? -5.592 3.462 4.447 1.00 98.56 96 ASN A O 1
ATOM 774 N N . VAL A 1 97 ? -4.923 1.830 3.076 1.00 98.81 97 VAL A N 1
ATOM 775 C CA . VAL A 1 97 ? -3.559 1.720 3.612 1.00 98.81 97 VAL A CA 1
ATOM 776 C C . VAL A 1 97 ? -2.590 2.475 2.710 1.00 98.81 97 VAL A C 1
ATOM 778 O O . VAL A 1 97 ? -2.394 2.114 1.554 1.00 98.81 97 VAL A O 1
ATOM 781 N N . GLY A 1 98 ? -1.993 3.546 3.222 1.00 98.62 98 GLY A N 1
ATOM 782 C CA . GLY A 1 98 ? -1.105 4.431 2.476 1.00 98.62 98 GLY A CA 1
ATOM 783 C C . GLY A 1 98 ? 0.358 3.999 2.506 1.00 98.62 98 GLY A C 1
ATOM 784 O O . GLY A 1 98 ? 0.920 3.744 3.572 1.00 98.62 98 GLY A O 1
ATOM 785 N N . PHE A 1 99 ? 1.002 4.018 1.343 1.00 98.69 99 PHE A N 1
ATOM 786 C CA . PHE A 1 99 ? 2.421 3.742 1.137 1.00 98.69 99 PHE A CA 1
ATOM 787 C C . PHE A 1 99 ? 3.096 4.949 0.502 1.00 98.69 99 PHE A C 1
ATOM 789 O O . PHE A 1 99 ? 2.587 5.520 -0.462 1.00 98.69 99 PHE A O 1
ATOM 796 N N . LEU A 1 100 ? 4.259 5.337 1.024 1.00 98.38 100 LEU A N 1
ATOM 797 C CA . LEU A 1 100 ? 5.036 6.423 0.430 1.00 98.38 100 LEU A CA 1
ATOM 798 C C . LEU A 1 100 ? 5.774 5.949 -0.817 1.00 98.38 100 LEU A C 1
ATOM 800 O O . LEU A 1 100 ? 6.305 4.835 -0.829 1.00 98.38 100 LEU A O 1
ATOM 804 N N . SER A 1 101 ? 5.897 6.845 -1.795 1.00 98.38 101 SER A N 1
ATOM 805 C CA . SER A 1 101 ? 6.817 6.689 -2.924 1.00 98.38 101 SER A CA 1
ATOM 806 C C . SER A 1 101 ? 8.233 6.388 -2.427 1.00 98.38 101 SER A C 1
ATOM 808 O O . SER A 1 101 ? 8.672 6.965 -1.428 1.00 98.38 101 SER A O 1
ATOM 810 N N . SER A 1 102 ? 8.966 5.526 -3.129 1.00 97.94 102 SER A N 1
ATOM 811 C CA . SER A 1 102 ? 10.386 5.251 -2.851 1.00 97.94 102 SER A CA 1
ATOM 812 C C . SER A 1 102 ? 11.263 6.507 -2.936 1.00 97.94 102 SER A C 1
ATOM 814 O O . SER A 1 102 ? 12.308 6.583 -2.296 1.00 97.94 102 SER A O 1
ATOM 816 N N . SER A 1 103 ? 10.803 7.539 -3.651 1.00 97.94 103 SER A N 1
ATOM 817 C CA . SER A 1 103 ? 11.457 8.848 -3.724 1.00 97.94 103 SER A CA 1
ATOM 818 C C . SER A 1 103 ? 11.340 9.685 -2.439 1.00 97.94 103 SER A C 1
ATOM 820 O O . SER A 1 103 ? 11.910 10.772 -2.372 1.00 97.94 103 SER A O 1
ATOM 822 N N . VAL A 1 104 ? 10.541 9.258 -1.453 1.00 97.56 104 VAL A N 1
ATOM 823 C CA . VAL A 1 104 ? 10.329 9.984 -0.193 1.00 97.56 104 VAL A CA 1
ATOM 824 C C . VAL A 1 104 ? 11.166 9.352 0.914 1.00 97.56 104 VAL A C 1
ATOM 826 O O . VAL A 1 104 ? 10.851 8.274 1.417 1.00 97.56 104 VAL A O 1
ATOM 829 N N . ASP A 1 105 ? 12.203 10.066 1.349 1.00 96.00 105 ASP A N 1
ATOM 830 C CA . ASP A 1 105 ? 13.032 9.661 2.483 1.00 96.00 105 ASP A CA 1
ATOM 831 C C . ASP A 1 105 ? 12.348 10.013 3.812 1.00 96.00 105 ASP A C 1
ATOM 833 O O . ASP A 1 105 ? 12.389 11.154 4.279 1.00 96.00 105 ASP A O 1
ATOM 837 N N . LYS A 1 106 ? 11.727 9.006 4.438 1.00 92.31 106 LYS A N 1
ATOM 838 C CA . LYS A 1 106 ? 11.013 9.131 5.720 1.00 92.31 106 LYS A CA 1
ATOM 839 C C . LYS A 1 106 ? 11.888 9.662 6.860 1.00 92.31 106 LYS A C 1
ATOM 841 O O . LYS A 1 106 ? 11.335 10.238 7.797 1.00 92.31 106 LYS A O 1
ATOM 846 N N . THR A 1 107 ? 13.206 9.457 6.807 1.00 93.81 107 THR A N 1
ATOM 847 C CA . THR A 1 107 ? 14.136 9.846 7.884 1.00 93.81 107 THR A CA 1
ATOM 848 C C . THR A 1 107 ? 14.435 11.342 7.886 1.00 93.81 107 THR A C 1
ATOM 850 O O . THR A 1 107 ? 14.804 11.897 8.916 1.00 93.81 107 THR A O 1
ATOM 853 N N . LYS A 1 108 ? 14.211 12.011 6.749 1.00 96.25 108 LYS A N 1
ATOM 854 C CA . LYS A 1 108 ? 14.438 13.451 6.571 1.00 96.25 108 LYS A CA 1
ATOM 855 C C . LYS A 1 108 ? 13.188 14.299 6.806 1.00 96.25 108 LYS A C 1
ATOM 857 O O . LYS A 1 108 ? 13.258 15.521 6.720 1.00 96.25 108 LYS A O 1
ATOM 862 N N . LEU A 1 109 ? 12.041 13.672 7.074 1.00 95.62 109 LEU A N 1
ATOM 863 C CA . LEU A 1 109 ? 10.779 14.378 7.278 1.00 95.62 109 LEU A CA 1
ATOM 864 C C . LEU A 1 109 ? 10.641 14.844 8.727 1.00 95.62 109 LEU A C 1
ATOM 866 O O . LEU A 1 109 ? 10.679 14.037 9.655 1.00 95.62 109 LEU A O 1
ATOM 870 N N . ASN A 1 110 ? 10.370 16.133 8.915 1.00 96.38 110 ASN A N 1
ATOM 871 C CA . ASN A 1 110 ? 9.965 16.655 10.217 1.00 96.38 110 ASN A CA 1
ATOM 872 C C . ASN A 1 110 ? 8.489 16.331 10.536 1.00 96.38 110 ASN A C 1
ATOM 874 O O . ASN A 1 110 ? 7.721 15.878 9.682 1.00 96.38 110 ASN A O 1
ATOM 878 N N . SER A 1 111 ? 8.066 16.597 11.775 1.00 94.31 111 SER A N 1
ATOM 879 C CA . SER A 1 111 ? 6.713 16.281 12.258 1.00 94.31 111 SER A CA 1
ATOM 880 C C . SER A 1 111 ? 5.585 16.948 11.462 1.00 94.31 111 SER A C 1
ATOM 882 O O . SER A 1 111 ? 4.515 16.358 11.329 1.00 94.31 111 SER A O 1
ATOM 884 N N . SER A 1 112 ? 5.806 18.152 10.923 1.00 95.81 112 SER A N 1
ATOM 885 C CA . SER A 1 112 ? 4.817 18.852 10.092 1.00 95.81 112 SER A CA 1
ATOM 886 C C . SER A 1 112 ? 4.721 18.217 8.701 1.00 95.81 112 SER A C 1
ATOM 888 O O . SER A 1 112 ? 3.634 17.874 8.240 1.00 95.81 112 SER A O 1
ATOM 890 N N . GLN A 1 113 ? 5.865 17.934 8.072 1.00 96.25 113 GLN A N 1
ATOM 891 C CA . GLN A 1 113 ? 5.932 17.265 6.769 1.00 96.25 113 GLN A CA 1
ATOM 892 C C . GLN A 1 113 ? 5.342 15.851 6.810 1.00 96.25 113 GLN A C 1
ATOM 894 O O . GLN A 1 113 ? 4.663 15.440 5.877 1.00 96.25 113 GLN A O 1
ATOM 899 N N . ARG A 1 114 ? 5.523 15.108 7.909 1.00 95.12 114 ARG A N 1
ATOM 900 C CA . ARG A 1 114 ? 4.893 13.786 8.090 1.00 95.12 114 ARG A CA 1
ATOM 901 C C . ARG A 1 114 ? 3.359 13.841 8.076 1.00 95.12 114 ARG A C 1
ATOM 903 O O . ARG A 1 114 ? 2.727 12.826 7.788 1.00 95.12 114 ARG A O 1
ATOM 910 N N . LYS A 1 115 ? 2.763 15.000 8.375 1.00 95.19 115 LYS A N 1
ATOM 911 C CA . LYS A 1 115 ? 1.310 15.235 8.372 1.00 95.19 115 LYS A CA 1
ATOM 912 C C . LYS A 1 115 ? 0.786 15.820 7.053 1.00 95.19 115 LYS A C 1
ATOM 914 O O . LYS A 1 115 ? -0.420 16.002 6.932 1.00 95.19 115 LYS A O 1
ATOM 919 N N . SER A 1 116 ? 1.643 16.106 6.072 1.00 96.44 116 SER A N 1
ATOM 920 C CA . SER A 1 116 ? 1.217 16.650 4.778 1.00 96.44 116 SER A CA 1
ATOM 921 C C . SER A 1 116 ? 0.840 15.552 3.768 1.00 96.44 116 SER A C 1
ATOM 923 O O . SER 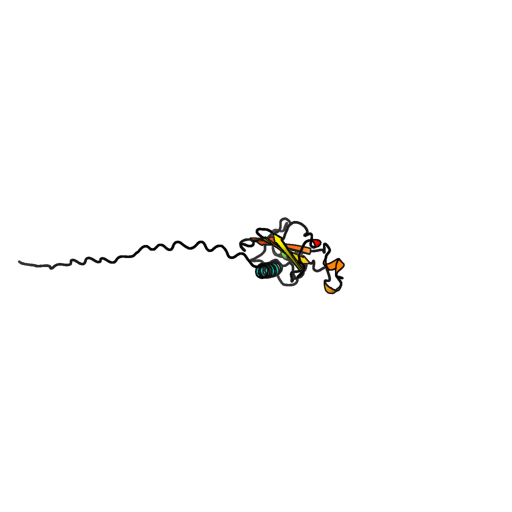A 1 116 ? 0.941 14.351 4.042 1.00 96.44 116 SER A O 1
ATOM 925 N N . ASN A 1 117 ? 0.391 15.969 2.580 1.00 97.25 117 ASN A N 1
ATOM 926 C CA . ASN A 1 117 ? 0.112 15.084 1.446 1.00 97.25 117 ASN A CA 1
ATOM 927 C C . ASN A 1 117 ? 1.414 14.686 0.739 1.00 97.25 117 ASN A C 1
ATOM 929 O O . ASN A 1 117 ? 1.799 15.257 -0.280 1.00 97.25 117 ASN A O 1
ATOM 933 N N . LEU A 1 118 ? 2.123 13.723 1.327 1.00 97.31 118 LEU A N 1
ATOM 934 C CA . LEU A 1 118 ? 3.336 13.145 0.750 1.00 97.31 118 LEU A CA 1
ATOM 935 C C . LEU A 1 118 ? 3.008 12.285 -0.477 1.00 97.31 118 LEU A C 1
ATOM 937 O O . LEU A 1 118 ? 1.971 11.627 -0.524 1.00 97.31 118 LEU A O 1
ATOM 941 N N . LYS A 1 119 ? 3.937 12.229 -1.439 1.00 97.88 119 LYS A N 1
ATOM 942 C CA . LYS A 1 119 ? 3.801 11.381 -2.631 1.00 97.88 119 LYS A CA 1
ATOM 943 C C . LYS A 1 119 ? 3.713 9.904 -2.248 1.00 97.88 119 LYS A C 1
ATOM 945 O O . LYS A 1 119 ? 4.549 9.400 -1.493 1.00 97.88 119 LYS A O 1
ATOM 950 N N . GLY A 1 120 ? 2.746 9.199 -2.821 1.00 97.75 120 GLY A N 1
ATOM 951 C CA . GLY A 1 120 ? 2.523 7.786 -2.555 1.00 97.75 120 GLY A CA 1
ATOM 952 C C . GLY A 1 120 ? 1.244 7.259 -3.187 1.00 97.75 120 GLY A C 1
ATOM 953 O O . GLY A 1 120 ? 0.610 7.930 -3.998 1.00 97.75 120 GLY A O 1
ATOM 954 N N . ARG A 1 121 ? 0.868 6.040 -2.810 1.00 98.00 121 ARG A N 1
ATOM 955 C CA . ARG A 1 121 ? -0.356 5.366 -3.264 1.00 98.00 121 ARG A CA 1
ATOM 956 C C . ARG A 1 121 ? -1.046 4.723 -2.068 1.00 98.00 121 ARG A C 1
ATOM 958 O O . ARG A 1 121 ? -0.397 4.417 -1.070 1.00 98.00 121 ARG A O 1
ATOM 965 N N . ALA A 1 122 ? -2.354 4.520 -2.161 1.00 98.44 122 ALA A N 1
ATOM 966 C CA . ALA A 1 122 ? -3.109 3.785 -1.154 1.00 98.44 122 ALA A CA 1
ATOM 967 C C . ALA A 1 122 ? -3.583 2.447 -1.718 1.00 98.44 122 ALA A C 1
ATOM 969 O O . ALA A 1 122 ? -3.963 2.374 -2.883 1.00 98.44 122 ALA A O 1
ATOM 970 N N . VAL A 1 123 ? -3.580 1.411 -0.888 1.00 98.56 123 VAL A N 1
ATOM 971 C CA . VAL A 1 123 ? -4.236 0.130 -1.148 1.00 98.56 123 VAL A CA 1
ATOM 972 C C . VAL A 1 123 ? -5.572 0.134 -0.419 1.00 98.56 123 VAL A C 1
ATOM 974 O O . VAL A 1 123 ? -5.629 0.418 0.775 1.00 98.56 123 VAL A O 1
ATOM 977 N N . ILE A 1 124 ? -6.640 -0.176 -1.139 1.00 98.56 124 ILE A N 1
ATOM 978 C CA . ILE A 1 124 ? -7.970 -0.403 -0.589 1.00 98.56 124 ILE A CA 1
ATOM 979 C C . ILE A 1 124 ? -8.072 -1.880 -0.223 1.00 98.56 124 ILE A C 1
ATOM 981 O O . ILE A 1 124 ? -7.823 -2.738 -1.069 1.00 98.56 124 ILE A O 1
ATOM 985 N N . VAL A 1 125 ? -8.448 -2.166 1.021 1.00 98.50 125 VAL A N 1
ATOM 986 C CA . VAL A 1 125 ? -8.704 -3.516 1.532 1.00 98.50 125 VAL A CA 1
ATOM 987 C C . VAL A 1 125 ? -10.121 -3.549 2.086 1.00 98.50 125 VAL A C 1
ATOM 989 O O . VAL A 1 125 ? -10.411 -2.859 3.064 1.00 98.50 125 VAL A O 1
ATOM 992 N N . MET A 1 126 ? -11.013 -4.336 1.488 1.00 97.94 126 MET A N 1
ATOM 993 C CA . MET A 1 126 ? -12.368 -4.489 2.025 1.00 97.94 126 MET A CA 1
ATOM 994 C C . MET A 1 126 ? -12.313 -5.184 3.385 1.00 97.94 126 MET A C 1
ATOM 996 O O . MET A 1 126 ? -11.564 -6.143 3.558 1.00 97.94 126 MET A O 1
ATOM 1000 N N . LYS A 1 127 ? -13.128 -4.748 4.351 1.00 97.50 127 LYS A N 1
ATOM 1001 C CA . LYS A 1 127 ? -13.193 -5.353 5.693 1.00 97.50 127 LYS A CA 1
ATOM 1002 C C . LYS A 1 127 ? -13.620 -6.819 5.652 1.00 97.50 127 LYS A C 1
ATOM 1004 O O . LYS A 1 127 ? -13.220 -7.587 6.508 1.00 97.50 127 LYS A O 1
ATOM 1009 N N . SER A 1 128 ? -14.369 -7.239 4.642 1.00 95.94 128 SER A N 1
ATOM 1010 C CA . SER A 1 128 ? -14.682 -8.649 4.369 1.00 95.94 128 SER A CA 1
ATOM 1011 C C . SER A 1 128 ? -13.485 -9.477 3.880 1.00 95.94 128 SER A C 1
ATOM 1013 O O . SER A 1 128 ? -13.572 -10.698 3.832 1.00 95.94 128 SER A O 1
ATOM 1015 N N . GLY A 1 129 ? -12.391 -8.839 3.451 1.00 94.50 129 GLY A N 1
ATOM 1016 C CA . GLY A 1 129 ? -11.210 -9.496 2.881 1.00 94.50 129 GLY A CA 1
ATOM 1017 C C . GLY A 1 129 ? -11.393 -10.068 1.471 1.00 94.50 129 GLY A C 1
ATOM 1018 O O . GLY A 1 129 ? -10.475 -10.692 0.947 1.00 94.50 129 GLY A O 1
ATOM 1019 N N . ASN A 1 130 ? -12.551 -9.857 0.842 1.00 94.19 130 ASN A N 1
ATOM 1020 C CA . ASN A 1 130 ? -12.881 -10.386 -0.486 1.00 94.19 130 ASN A CA 1
ATOM 1021 C C . ASN A 1 130 ? -12.304 -9.564 -1.652 1.00 94.19 130 ASN A C 1
ATOM 1023 O O . ASN A 1 130 ? -12.291 -10.046 -2.780 1.00 94.19 130 ASN A O 1
ATOM 1027 N N . GLU A 1 131 ? -11.842 -8.340 -1.400 1.00 96.38 131 GLU A N 1
ATOM 1028 C CA . GLU A 1 131 ? -11.254 -7.474 -2.419 1.00 96.38 131 GLU A CA 1
ATOM 1029 C C . GLU A 1 131 ? -10.092 -6.670 -1.832 1.00 96.38 131 GLU A C 1
ATOM 1031 O O . GLU A 1 131 ? -10.158 -6.128 -0.722 1.00 96.38 131 GLU A O 1
ATOM 1036 N N . ILE A 1 132 ? -9.023 -6.595 -2.621 1.00 98.06 132 ILE A N 1
ATOM 1037 C CA . I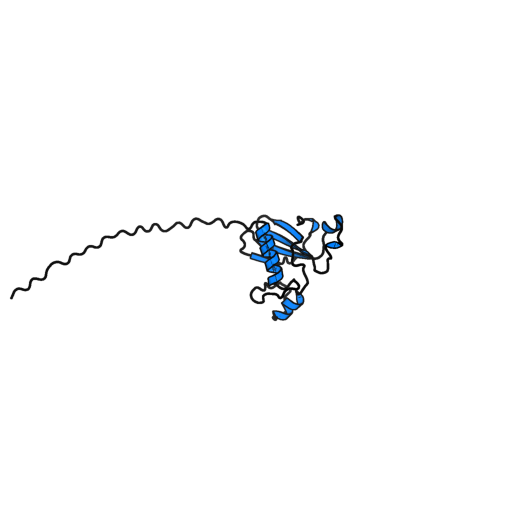LE A 1 132 ? -7.845 -5.778 -2.376 1.00 98.06 132 ILE A CA 1
ATOM 1038 C C . ILE A 1 132 ? -7.355 -5.208 -3.706 1.00 98.06 132 ILE A C 1
ATOM 1040 O O . ILE A 1 132 ? -7.233 -5.937 -4.691 1.00 98.06 132 ILE A O 1
ATOM 1044 N N . ARG A 1 133 ? -7.097 -3.901 -3.755 1.00 97.25 133 ARG A N 1
ATOM 1045 C CA . ARG A 1 133 ? -6.629 -3.223 -4.974 1.00 97.25 133 ARG A CA 1
ATOM 1046 C C . ARG A 1 133 ? -5.944 -1.907 -4.663 1.00 97.25 133 ARG A C 1
ATOM 1048 O O . ARG A 1 133 ? -6.130 -1.335 -3.593 1.00 97.25 133 ARG A O 1
ATOM 1055 N N . ILE A 1 134 ? -5.202 -1.372 -5.622 1.00 97.44 134 ILE A N 1
ATOM 1056 C CA . ILE A 1 134 ? -4.664 -0.018 -5.513 1.00 97.44 134 ILE A CA 1
ATOM 1057 C C . ILE A 1 134 ? -5.775 1.026 -5.735 1.00 97.44 134 ILE A C 1
ATOM 1059 O O . ILE A 1 134 ? -6.695 0.846 -6.538 1.00 97.44 134 ILE A O 1
ATOM 1063 N N . ALA A 1 135 ? -5.704 2.144 -5.021 1.00 96.25 135 ALA A N 1
ATOM 1064 C CA . ALA A 1 135 ? -6.551 3.298 -5.273 1.00 96.25 135 ALA A CA 1
ATOM 1065 C C . ALA A 1 135 ? -6.125 3.986 -6.582 1.00 96.25 135 ALA A C 1
ATOM 1067 O O . ALA A 1 135 ? -4.935 4.169 -6.859 1.00 96.25 135 ALA A O 1
ATOM 1068 N N . HIS A 1 136 ? -7.116 4.393 -7.379 1.00 90.88 136 HIS A N 1
ATOM 1069 C CA . HIS A 1 136 ? -6.881 5.066 -8.661 1.00 90.88 136 HIS A CA 1
ATOM 1070 C C . HIS A 1 136 ? -6.492 6.538 -8.481 1.00 90.88 136 HIS A C 1
ATOM 1072 O O . HIS A 1 136 ? -5.759 7.086 -9.295 1.00 90.88 136 HIS A O 1
ATOM 1078 N N . LYS A 1 137 ? -7.007 7.192 -7.433 1.00 91.69 137 LYS A N 1
ATOM 1079 C CA . LYS A 1 137 ? -6.710 8.594 -7.125 1.00 91.69 137 LYS A CA 1
ATOM 1080 C C . LYS A 1 137 ? -5.531 8.691 -6.168 1.00 91.69 137 LYS A C 1
ATOM 1082 O O . LYS A 1 137 ? -5.345 7.819 -5.317 1.00 91.69 137 LYS A O 1
ATOM 1087 N N . GLU A 1 138 ? -4.782 9.783 -6.279 1.00 92.19 138 GLU A N 1
ATOM 1088 C CA . GLU A 1 138 ? -3.767 10.116 -5.287 1.00 92.19 138 GLU A CA 1
ATOM 1089 C C . GLU A 1 138 ? -4.424 10.314 -3.911 1.00 92.19 138 GLU A C 1
ATOM 1091 O O . GLU A 1 138 ? -5.431 11.023 -3.798 1.00 92.19 138 GLU A O 1
ATOM 1096 N N . PRO A 1 139 ? -3.901 9.667 -2.860 1.00 94.38 139 PRO A N 1
ATOM 1097 C CA . PRO A 1 139 ? -4.480 9.764 -1.532 1.00 94.38 139 PRO A CA 1
ATOM 1098 C C . PRO A 1 139 ? -4.108 11.087 -0.857 1.00 94.38 139 PRO A C 1
ATOM 1100 O O . PRO A 1 139 ? -2.957 11.523 -0.877 1.00 94.38 139 PRO A O 1
ATOM 1103 N N . LEU A 1 140 ? -5.072 11.688 -0.162 1.00 96.31 140 LEU A N 1
ATOM 1104 C CA . LEU A 1 140 ? -4.827 12.837 0.707 1.00 96.31 140 LEU A CA 1
ATOM 1105 C C . LEU A 1 140 ? -4.340 12.353 2.079 1.00 96.31 140 LEU A C 1
ATOM 1107 O O . LEU A 1 140 ? -5.094 12.317 3.054 1.00 96.31 140 LEU A O 1
ATOM 1111 N N . PHE A 1 141 ? -3.069 11.947 2.153 1.00 98.00 141 PHE A N 1
ATOM 1112 C CA . PHE A 1 141 ? -2.462 11.414 3.375 1.00 98.00 141 PHE A CA 1
ATOM 1113 C C . PHE A 1 141 ? -2.555 12.345 4.587 1.00 98.00 141 PHE A C 1
ATOM 1115 O O . PHE A 1 141 ? -2.432 11.853 5.706 1.00 98.00 141 PHE A O 1
ATOM 1122 N N . SER A 1 142 ? -2.803 13.646 4.437 1.00 97.50 142 SER A N 1
ATOM 1123 C CA . SER A 1 142 ? -3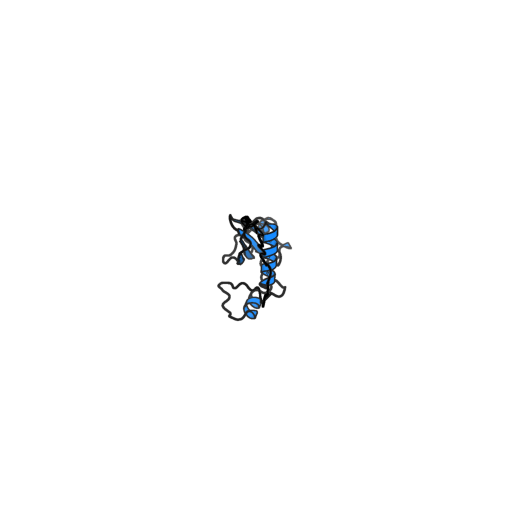.041 14.538 5.579 1.00 97.50 142 SER A CA 1
ATOM 1124 C C . SER A 1 142 ? -4.246 14.139 6.441 1.00 97.50 142 SER A C 1
ATOM 1126 O O . SER A 1 142 ? -4.273 14.482 7.618 1.00 97.50 142 SER A O 1
ATOM 1128 N N . TYR A 1 143 ? -5.210 13.393 5.890 1.00 97.19 143 TYR A N 1
ATOM 1129 C CA . TYR A 1 143 ? -6.393 12.904 6.615 1.00 97.19 143 TYR A CA 1
ATOM 1130 C C . TYR A 1 143 ? -6.234 11.491 7.192 1.00 97.19 143 TYR A C 1
ATOM 1132 O O . TYR A 1 143 ? -7.148 10.984 7.832 1.00 97.19 143 TYR A O 1
ATOM 1140 N N . PHE A 1 144 ? -5.099 10.836 6.946 1.00 98.12 144 PHE A N 1
ATOM 1141 C CA . PHE A 1 144 ? -4.866 9.456 7.362 1.00 98.12 144 PHE A CA 1
ATOM 1142 C C . PHE A 1 144 ? -4.143 9.432 8.712 1.00 98.12 144 PHE A C 1
ATOM 1144 O O . PHE A 1 144 ? -3.210 10.211 8.944 1.00 98.12 144 PHE A O 1
ATOM 1151 N N . GLU A 1 145 ? -4.514 8.480 9.563 1.00 97.81 145 GLU A N 1
ATOM 1152 C CA . GLU A 1 145 ? -3.802 8.149 10.796 1.00 97.81 145 GLU A CA 1
ATOM 1153 C C . GLU A 1 145 ? -2.372 7.694 10.464 1.00 97.81 145 GLU A C 1
ATOM 1155 O O . GLU A 1 145 ? -2.175 6.888 9.554 1.00 97.81 145 GLU A O 1
ATOM 1160 N N . LYS A 1 146 ? -1.355 8.209 11.167 1.00 96.94 146 LYS A N 1
ATOM 1161 C CA . LYS A 1 146 ? 0.052 7.823 10.951 1.00 96.94 146 LYS A CA 1
ATOM 1162 C C . LYS A 1 146 ? 0.403 6.585 11.768 1.00 96.94 146 LYS A C 1
ATOM 1164 O O . LYS A 1 146 ? 0.048 6.529 12.941 1.00 96.94 146 LYS A O 1
ATOM 1169 N N . LEU A 1 147 ? 1.107 5.647 11.133 1.00 94.94 147 LEU A N 1
ATOM 1170 C CA . LEU A 1 147 ? 1.623 4.424 11.753 1.00 94.94 147 LEU A CA 1
ATOM 1171 C C . LEU A 1 147 ? 3.016 4.638 12.363 1.00 94.94 147 LEU A C 1
ATOM 1173 O O . LEU A 1 147 ? 3.766 5.517 11.863 1.00 94.94 147 LEU A O 1
#